Protein AF-A0A971W1C7-F1 (afdb_monomer_lite)

Structure (mmCIF, N/CA/C/O backbone):
data_AF-A0A971W1C7-F1
#
_entry.id   AF-A0A971W1C7-F1
#
loop_
_atom_site.group_PDB
_atom_site.id
_atom_site.type_symbol
_atom_site.label_atom_id
_atom_site.label_alt_id
_atom_site.label_comp_id
_atom_site.label_asym_id
_atom_site.label_entity_id
_atom_site.l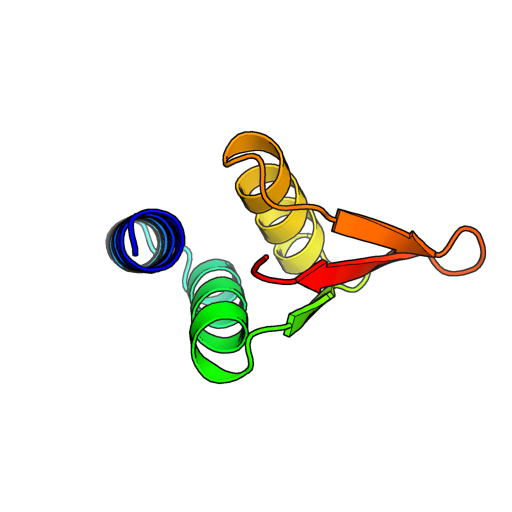abel_seq_id
_atom_site.pdbx_PDB_ins_code
_atom_site.Cartn_x
_atom_site.Cartn_y
_atom_site.Cartn_z
_atom_site.occupancy
_atom_site.B_iso_or_equiv
_atom_site.auth_seq_id
_atom_site.auth_comp_id
_atom_site.auth_asym_id
_atom_site.auth_atom_id
_atom_site.pdbx_PDB_model_num
ATOM 1 N N . MET A 1 1 ? -9.143 1.162 15.015 1.00 62.72 1 MET A N 1
ATOM 2 C CA . MET A 1 1 ? -8.598 -0.218 14.962 1.00 62.72 1 MET A CA 1
ATOM 3 C C . MET A 1 1 ? -8.816 -0.862 13.592 1.00 62.72 1 MET A C 1
ATOM 5 O O . MET A 1 1 ? -7.869 -1.447 13.078 1.00 62.72 1 MET A O 1
ATOM 9 N N . GLU A 1 2 ? -9.984 -0.673 12.963 1.00 86.69 2 GLU A N 1
ATOM 10 C CA . GLU A 1 2 ? -10.327 -1.237 11.641 1.00 86.69 2 GLU A CA 1
ATOM 11 C C . GLU A 1 2 ? -9.342 -0.866 10.513 1.00 86.69 2 GLU A C 1
ATOM 13 O O . GLU A 1 2 ? -8.853 -1.741 9.808 1.00 86.69 2 GLU A O 1
ATOM 18 N N . THR A 1 3 ? -8.943 0.407 10.393 1.00 90.19 3 THR A N 1
ATOM 19 C CA . THR A 1 3 ? -8.069 0.877 9.297 1.00 90.19 3 THR A CA 1
ATOM 20 C C . THR A 1 3 ? -6.723 0.153 9.242 1.00 90.19 3 THR A C 1
ATOM 22 O O . THR A 1 3 ? -6.256 -0.226 8.169 1.00 90.19 3 THR A O 1
ATOM 25 N N . ARG A 1 4 ? -6.092 -0.089 10.402 1.00 92.69 4 ARG A N 1
ATOM 26 C CA . ARG A 1 4 ? -4.810 -0.813 10.474 1.00 92.69 4 ARG A CA 1
ATOM 27 C C . ARG A 1 4 ? -4.969 -2.284 10.089 1.00 92.69 4 ARG A C 1
ATOM 29 O O . ARG A 1 4 ? -4.093 -2.823 9.419 1.00 92.69 4 ARG A O 1
ATOM 36 N N . LYS A 1 5 ? -6.077 -2.915 10.487 1.00 94.94 5 LYS A N 1
ATOM 37 C CA . LYS A 1 5 ? -6.405 -4.293 10.105 1.00 94.94 5 LYS A CA 1
ATOM 38 C C . LYS A 1 5 ? -6.628 -4.398 8.594 1.00 94.94 5 LYS A C 1
ATOM 40 O O . LYS A 1 5 ? -5.968 -5.206 7.952 1.00 94.94 5 LYS A O 1
ATOM 45 N N . ASN A 1 6 ? -7.432 -3.506 8.018 1.00 95.06 6 ASN A N 1
ATOM 46 C CA . ASN A 1 6 ? -7.701 -3.481 6.579 1.00 95.06 6 ASN A CA 1
ATOM 47 C C . ASN A 1 6 ? -6.422 -3.256 5.759 1.00 95.06 6 ASN A C 1
ATOM 49 O O . ASN A 1 6 ? -6.206 -3.918 4.748 1.00 95.06 6 ASN A O 1
ATOM 53 N N . LEU A 1 7 ? -5.530 -2.369 6.212 1.00 96.12 7 LEU A N 1
ATOM 54 C CA . LEU A 1 7 ? -4.221 -2.162 5.580 1.00 96.12 7 LEU A CA 1
ATOM 55 C C . LEU A 1 7 ? -3.327 -3.404 5.670 1.00 96.12 7 LEU A C 1
ATOM 57 O O . LEU A 1 7 ? -2.594 -3.702 4.727 1.00 96.12 7 LEU A O 1
ATOM 61 N N . MET A 1 8 ? -3.375 -4.133 6.786 1.00 97.19 8 MET A N 1
ATOM 62 C CA . MET A 1 8 ? -2.641 -5.389 6.941 1.00 97.19 8 MET A CA 1
ATOM 63 C C . MET A 1 8 ? -3.179 -6.469 5.996 1.00 97.19 8 MET A C 1
ATOM 65 O O . MET A 1 8 ? -2.399 -7.198 5.380 1.00 97.19 8 MET A O 1
ATOM 69 N N . ASP A 1 9 ? -4.497 -6.551 5.832 1.00 97.81 9 ASP A N 1
ATOM 70 C CA . ASP A 1 9 ? -5.126 -7.493 4.907 1.00 97.81 9 ASP A CA 1
ATOM 71 C C . ASP A 1 9 ? -4.839 -7.123 3.444 1.00 97.81 9 ASP A C 1
ATOM 73 O O . ASP A 1 9 ? -4.492 -8.003 2.649 1.00 97.81 9 ASP A O 1
ATOM 77 N N . LEU A 1 10 ? -4.837 -5.827 3.102 1.00 97.62 10 LEU A N 1
ATOM 78 C CA . LEU A 1 10 ? -4.362 -5.342 1.803 1.00 97.62 10 LEU A CA 1
ATOM 79 C C . LEU A 1 10 ? -2.895 -5.727 1.571 1.00 97.62 10 LEU A C 1
ATOM 81 O O . LEU A 1 10 ? -2.564 -6.271 0.518 1.00 97.62 10 LEU A O 1
ATOM 85 N N . HIS A 1 11 ? -2.015 -5.488 2.547 1.00 97.88 11 HIS A N 1
ATOM 86 C CA . HIS A 1 11 ? -0.603 -5.858 2.454 1.00 97.88 11 HIS A CA 1
ATOM 87 C C . HIS A 1 11 ? -0.437 -7.357 2.166 1.00 97.88 11 HIS A C 1
ATOM 89 O O . HIS A 1 11 ? 0.246 -7.730 1.212 1.00 97.88 11 HIS A O 1
ATOM 95 N N . ARG A 1 12 ? -1.120 -8.222 2.927 1.00 98.25 12 ARG A N 1
ATOM 96 C CA . ARG A 1 12 ? -1.099 -9.680 2.719 1.00 98.25 12 ARG A CA 1
ATOM 97 C C . ARG A 1 12 ? -1.604 -10.072 1.333 1.00 98.25 12 ARG A C 1
ATOM 99 O O . ARG A 1 12 ? -1.008 -10.940 0.697 1.00 98.25 12 ARG A O 1
ATOM 106 N N . ARG A 1 13 ? -2.679 -9.441 0.850 1.00 98.31 13 ARG A N 1
ATOM 107 C CA . ARG A 1 13 ? -3.213 -9.680 -0.497 1.00 98.31 13 ARG A CA 1
ATOM 108 C C . ARG A 1 13 ? -2.188 -9.321 -1.570 1.00 98.31 13 ARG A C 1
ATOM 110 O O . ARG A 1 13 ? -1.955 -10.141 -2.448 1.00 98.31 13 ARG A O 1
ATOM 117 N N . LEU A 1 14 ? -1.557 -8.149 -1.474 1.00 98.25 14 LEU A N 1
ATOM 118 C CA . LEU A 1 14 ? -0.544 -7.688 -2.431 1.00 98.25 14 LEU A CA 1
ATOM 119 C C . LEU A 1 14 ? 0.660 -8.638 -2.493 1.00 98.25 14 LEU A C 1
ATOM 121 O O . LEU A 1 14 ? 1.112 -8.975 -3.582 1.00 98.25 14 LEU A O 1
ATOM 125 N N . ILE A 1 15 ? 1.128 -9.139 -1.344 1.00 98.12 15 ILE A N 1
ATOM 126 C CA . ILE A 1 15 ? 2.193 -10.153 -1.292 1.00 98.12 15 ILE A CA 1
ATOM 127 C C . ILE A 1 15 ? 1.787 -11.433 -2.033 1.00 98.12 15 ILE A C 1
ATOM 129 O O . ILE A 1 15 ? 2.579 -11.965 -2.806 1.00 98.12 15 ILE A O 1
ATOM 133 N N . ARG A 1 16 ? 0.553 -11.917 -1.834 1.00 98.25 16 ARG A N 1
ATOM 134 C CA . ARG A 1 16 ? 0.059 -13.149 -2.476 1.00 98.25 16 ARG A CA 1
ATOM 135 C C . ARG A 1 16 ? -0.020 -13.051 -3.999 1.00 98.25 16 ARG A C 1
ATOM 137 O O . ARG A 1 16 ? 0.146 -14.066 -4.661 1.00 98.25 16 ARG A O 1
ATOM 144 N N . ILE A 1 17 ? -0.272 -11.860 -4.540 1.00 97.81 17 ILE A N 1
ATOM 145 C CA . ILE A 1 17 ? -0.374 -11.634 -5.991 1.00 97.81 17 ILE A CA 1
ATOM 146 C C . ILE A 1 17 ? 0.939 -11.139 -6.623 1.00 97.81 17 ILE A C 1
ATOM 148 O O . ILE A 1 17 ? 0.947 -10.781 -7.794 1.00 97.81 17 ILE A O 1
ATOM 152 N N . GLY A 1 18 ? 2.042 -11.099 -5.866 1.00 97.56 18 GLY A N 1
ATOM 153 C CA . GLY A 1 18 ? 3.362 -10.701 -6.373 1.00 97.56 18 GLY A CA 1
ATOM 154 C C . GLY A 1 18 ? 3.610 -9.188 -6.453 1.00 97.56 18 GLY A C 1
ATOM 155 O O . GLY A 1 18 ? 4.635 -8.751 -6.971 1.00 97.56 18 GLY A O 1
ATOM 156 N N . GLU A 1 19 ? 2.725 -8.360 -5.897 1.00 97.75 19 GLU A N 1
ATOM 157 C CA . GLU A 1 19 ? 2.813 -6.891 -5.917 1.00 97.75 19 GLU A CA 1
ATOM 158 C C . GLU A 1 19 ? 3.719 -6.356 -4.795 1.00 97.75 19 GLU A C 1
ATOM 160 O O . GLU A 1 19 ? 3.330 -5.522 -3.970 1.00 97.75 19 GLU A O 1
ATOM 165 N N . TYR A 1 20 ? 4.955 -6.855 -4.733 1.00 97.56 20 TYR A N 1
ATOM 166 C CA . TYR A 1 20 ? 5.858 -6.649 -3.596 1.00 97.56 20 TYR A CA 1
ATOM 167 C C . TYR A 1 20 ? 6.205 -5.181 -3.331 1.00 97.56 20 TYR A C 1
ATOM 169 O O . TYR A 1 20 ? 6.264 -4.760 -2.174 1.00 97.56 20 TYR A O 1
ATOM 177 N N . GLN A 1 21 ? 6.428 -4.381 -4.378 1.00 98.00 21 GLN A N 1
ATOM 178 C CA . GLN A 1 21 ? 6.813 -2.975 -4.206 1.00 98.00 21 GLN A CA 1
ATOM 179 C C . GLN A 1 21 ? 5.661 -2.139 -3.640 1.00 98.00 21 GLN A C 1
ATOM 181 O O . GLN A 1 21 ? 5.865 -1.342 -2.721 1.00 98.00 21 GLN A O 1
ATOM 186 N N . VAL A 1 22 ? 4.435 -2.390 -4.104 1.00 98.00 22 VAL A N 1
ATOM 187 C CA . VAL A 1 22 ? 3.227 -1.756 -3.561 1.00 98.00 22 VAL A CA 1
ATOM 188 C C . VAL A 1 22 ? 2.999 -2.233 -2.126 1.00 98.00 22 VAL A C 1
ATOM 190 O O . VAL A 1 22 ? 2.828 -1.414 -1.223 1.00 98.00 22 VAL A O 1
ATOM 193 N N . ALA A 1 23 ? 3.108 -3.542 -1.871 1.00 98.38 23 ALA A N 1
ATOM 194 C CA . ALA A 1 23 ? 2.981 -4.115 -0.531 1.00 98.38 23 ALA A CA 1
ATOM 195 C C . ALA A 1 23 ? 3.965 -3.483 0.466 1.00 98.38 23 ALA A C 1
ATOM 197 O O . ALA A 1 23 ? 3.596 -3.202 1.609 1.00 98.38 23 ALA A O 1
ATOM 198 N N . LYS A 1 24 ? 5.203 -3.213 0.032 1.00 98.06 24 LYS A N 1
ATOM 199 C CA . LYS A 1 24 ? 6.237 -2.542 0.830 1.00 98.06 24 LYS A CA 1
ATOM 200 C C . LYS A 1 24 ? 5.861 -1.099 1.170 1.00 98.06 24 LYS A C 1
ATOM 202 O O . LYS A 1 24 ? 6.144 -0.650 2.280 1.00 98.06 24 LYS A O 1
ATOM 207 N N . ARG A 1 25 ? 5.206 -0.369 0.259 1.00 97.88 25 ARG A N 1
ATOM 208 C CA . ARG A 1 25 ? 4.670 0.973 0.549 1.00 97.88 25 ARG A CA 1
ATOM 209 C C . ARG A 1 25 ? 3.570 0.920 1.604 1.00 97.88 25 ARG A C 1
ATOM 211 O O . ARG A 1 25 ? 3.653 1.664 2.579 1.00 97.88 25 ARG A O 1
ATOM 218 N N . ILE A 1 26 ? 2.619 -0.005 1.472 1.00 97.81 26 ILE A N 1
ATOM 219 C CA . ILE A 1 26 ? 1.550 -0.205 2.463 1.00 97.81 26 ILE A CA 1
ATOM 220 C C . ILE A 1 26 ? 2.130 -0.558 3.842 1.00 97.81 26 ILE A C 1
ATOM 222 O O . ILE A 1 26 ? 1.731 0.023 4.851 1.00 97.81 26 ILE A O 1
ATOM 226 N N . LEU A 1 27 ? 3.137 -1.436 3.895 1.00 97.75 27 LEU A N 1
ATOM 227 C CA . LEU A 1 27 ? 3.813 -1.789 5.146 1.00 97.75 27 LEU A CA 1
ATOM 228 C C . LEU A 1 27 ? 4.501 -0.579 5.796 1.00 97.75 27 LEU A C 1
ATOM 230 O O . LEU A 1 27 ? 4.381 -0.376 7.002 1.00 97.75 27 LEU A O 1
ATOM 234 N N . ARG A 1 28 ? 5.175 0.270 5.009 1.00 97.31 28 ARG A N 1
ATOM 235 C CA . ARG A 1 28 ? 5.777 1.514 5.521 1.00 97.31 28 ARG A CA 1
ATOM 236 C C . ARG A 1 28 ? 4.729 2.455 6.116 1.00 97.31 28 ARG A C 1
ATOM 238 O O . ARG A 1 28 ? 4.987 3.048 7.160 1.00 97.31 28 ARG A O 1
ATOM 245 N N . LEU A 1 29 ? 3.549 2.566 5.501 1.00 96.81 29 LEU A N 1
ATOM 246 C CA . LEU A 1 29 ? 2.441 3.345 6.063 1.00 96.81 29 LEU A CA 1
ATOM 247 C C . LEU A 1 29 ? 1.973 2.775 7.404 1.00 96.81 29 LEU A C 1
ATOM 249 O O . LEU A 1 29 ? 1.785 3.538 8.348 1.00 96.81 29 LEU A O 1
ATOM 253 N N . LEU A 1 30 ? 1.852 1.452 7.518 1.00 95.94 30 LEU A N 1
ATOM 254 C CA . LEU A 1 30 ? 1.504 0.788 8.777 1.00 95.94 30 LEU A CA 1
ATOM 255 C C . LEU A 1 30 ? 2.528 1.045 9.890 1.00 95.94 30 LEU A C 1
ATOM 257 O O . LEU A 1 30 ? 2.135 1.290 11.033 1.00 95.94 30 LEU A O 1
ATOM 261 N N . MET A 1 31 ? 3.821 1.000 9.556 1.00 96.50 31 MET A N 1
ATOM 262 C CA . MET A 1 31 ? 4.921 1.200 10.505 1.00 96.50 31 MET A CA 1
ATOM 263 C C . MET A 1 31 ? 5.026 2.651 10.982 1.00 96.50 31 MET A C 1
ATOM 265 O O . MET A 1 31 ? 5.153 2.897 12.177 1.00 96.50 31 MET A O 1
ATOM 269 N N . HIS A 1 32 ? 4.975 3.613 10.059 1.00 95.88 32 HIS A N 1
ATOM 270 C CA . HIS A 1 32 ? 5.272 5.018 10.358 1.00 95.88 32 HIS A CA 1
ATOM 271 C C . HIS A 1 32 ? 4.023 5.883 10.567 1.00 95.88 32 HIS A C 1
ATOM 273 O O . HIS A 1 32 ? 4.136 7.051 10.933 1.00 95.88 32 HIS A O 1
ATOM 279 N N . GLY A 1 33 ? 2.828 5.362 10.279 1.00 94.88 33 GLY A N 1
ATOM 280 C CA . GLY A 1 33 ? 1.569 6.112 10.326 1.00 94.88 33 GLY A CA 1
ATOM 281 C C . GLY A 1 33 ? 1.401 7.136 9.198 1.00 94.88 33 GLY A C 1
ATOM 282 O O . GLY A 1 33 ? 0.290 7.604 8.955 1.00 94.88 33 GLY A O 1
ATOM 283 N N . SER A 1 34 ? 2.472 7.471 8.474 1.00 95.25 34 SER A N 1
ATOM 284 C CA . SER A 1 34 ? 2.438 8.312 7.280 1.00 95.25 34 SER A CA 1
ATOM 285 C C . SER A 1 34 ? 3.557 7.951 6.309 1.00 95.25 34 SER A C 1
ATOM 287 O O . SER A 1 34 ? 4.629 7.512 6.726 1.00 95.25 34 SER A O 1
ATOM 289 N N . ILE A 1 35 ? 3.314 8.148 5.013 1.00 96.62 35 ILE A N 1
ATOM 290 C CA . ILE A 1 35 ? 4.321 7.985 3.959 1.00 96.62 35 ILE A CA 1
ATOM 291 C C . ILE A 1 35 ? 4.195 9.079 2.908 1.00 96.62 35 ILE A C 1
ATOM 293 O O . ILE A 1 35 ? 3.126 9.651 2.696 1.00 96.62 35 ILE A O 1
ATOM 297 N N . VAL A 1 36 ? 5.307 9.318 2.222 1.00 95.50 36 VAL A N 1
ATOM 298 C CA . VAL A 1 36 ? 5.360 10.122 1.007 1.00 95.50 36 VAL A CA 1
ATOM 299 C C . VAL A 1 36 ? 5.372 9.183 -0.202 1.00 95.50 36 VAL A C 1
ATOM 301 O O . VAL A 1 36 ? 6.116 8.197 -0.229 1.00 95.50 36 VAL A O 1
ATOM 304 N N . LEU A 1 37 ? 4.527 9.497 -1.175 1.00 94.50 37 LEU A N 1
ATOM 305 C CA . LEU A 1 37 ? 4.344 8.803 -2.443 1.00 94.50 37 LEU A CA 1
ATOM 306 C C . LEU A 1 37 ? 4.897 9.701 -3.556 1.00 94.50 37 LEU A C 1
ATOM 308 O O . LEU A 1 37 ? 4.594 10.894 -3.592 1.00 94.50 37 LEU A O 1
ATOM 312 N N . GLY A 1 38 ? 5.767 9.154 -4.403 1.00 92.31 38 GLY A N 1
ATOM 313 C CA . GLY A 1 38 ? 6.339 9.863 -5.543 1.00 92.31 38 GLY A CA 1
ATOM 314 C C . GLY A 1 38 ? 5.516 9.682 -6.820 1.00 92.31 38 GLY A C 1
ATOM 315 O O . GLY A 1 38 ? 4.328 9.382 -6.779 1.00 92.31 38 GLY A O 1
ATOM 316 N N . ILE A 1 39 ? 6.196 9.827 -7.958 1.00 92.38 39 ILE A N 1
ATOM 317 C CA . ILE A 1 39 ? 5.625 9.756 -9.315 1.00 92.38 39 ILE A CA 1
ATOM 318 C C . ILE A 1 39 ? 5.793 8.384 -9.990 1.00 92.38 39 ILE A C 1
ATOM 320 O O . ILE A 1 39 ? 5.611 8.265 -11.194 1.00 92.38 39 ILE A O 1
ATOM 324 N N . S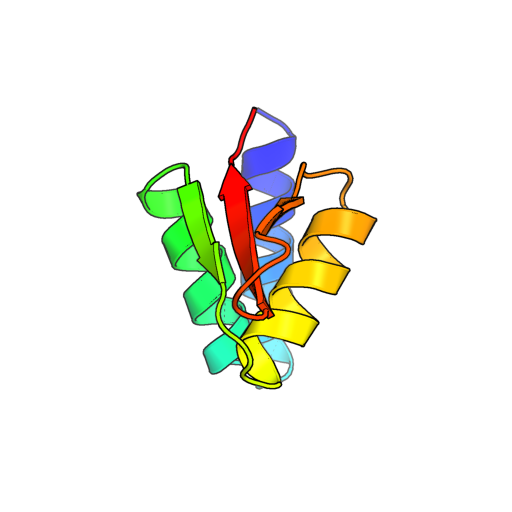ER A 1 40 ? 6.226 7.361 -9.249 1.00 94.00 40 SER A N 1
ATOM 325 C CA . SER A 1 40 ? 6.406 6.019 -9.814 1.00 94.00 40 SER A CA 1
ATOM 326 C C . SER A 1 40 ? 5.066 5.299 -9.964 1.00 94.00 40 SER A C 1
ATOM 328 O O . SER A 1 40 ? 4.169 5.510 -9.148 1.00 94.00 40 SER A O 1
ATOM 330 N N . ASP A 1 41 ? 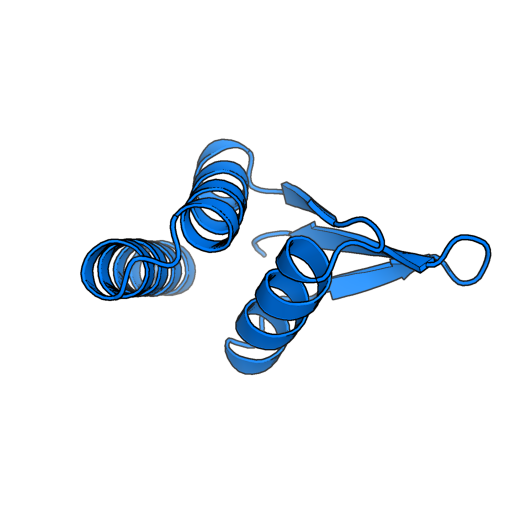4.964 4.360 -10.908 1.00 95.25 41 ASP A N 1
ATOM 331 C CA . ASP A 1 41 ? 3.766 3.516 -11.064 1.00 95.25 41 ASP A CA 1
ATOM 332 C C . ASP A 1 41 ? 3.396 2.790 -9.763 1.00 95.25 41 ASP A C 1
ATOM 334 O O . ASP A 1 41 ? 2.225 2.648 -9.415 1.00 95.25 41 ASP A O 1
ATOM 338 N N . THR A 1 42 ? 4.410 2.374 -8.993 1.00 96.25 42 THR A N 1
ATOM 339 C CA . THR A 1 42 ? 4.218 1.776 -7.664 1.00 96.25 42 THR A CA 1
ATOM 340 C C . THR A 1 42 ? 3.537 2.746 -6.702 1.00 96.25 42 THR A C 1
ATOM 342 O O . THR A 1 42 ? 2.629 2.354 -5.969 1.00 96.25 42 THR A O 1
ATOM 345 N N . ASP A 1 43 ? 3.984 4.001 -6.678 1.00 95.25 43 ASP A N 1
ATOM 346 C CA . ASP A 1 43 ? 3.465 5.013 -5.762 1.00 95.25 43 ASP A CA 1
ATOM 347 C C . ASP A 1 43 ? 2.072 5.492 -6.178 1.00 95.25 43 ASP A C 1
ATOM 349 O O . ASP A 1 43 ? 1.218 5.667 -5.310 1.00 95.25 43 ASP A O 1
ATOM 353 N N . TRP A 1 44 ? 1.804 5.607 -7.480 1.00 94.62 44 TRP A N 1
ATOM 354 C CA . TRP A 1 44 ? 0.464 5.873 -8.005 1.00 94.62 44 TRP A CA 1
ATOM 355 C C . TRP A 1 44 ? -0.507 4.742 -7.687 1.00 94.62 44 TRP A C 1
ATOM 357 O O . TRP A 1 44 ? -1.602 4.987 -7.187 1.00 94.62 44 TRP A O 1
ATOM 367 N N . LYS A 1 45 ? -0.104 3.485 -7.886 1.00 96.75 45 LYS A N 1
ATOM 368 C CA . LYS A 1 45 ? -0.937 2.335 -7.525 1.00 96.75 45 LYS A CA 1
ATOM 369 C C . LYS A 1 45 ? -1.216 2.280 -6.024 1.00 96.75 45 LYS A C 1
ATOM 371 O O . LYS A 1 45 ? -2.351 2.036 -5.624 1.00 96.75 45 LYS A O 1
ATOM 376 N N . ALA A 1 46 ? -0.207 2.544 -5.190 1.00 96.62 46 ALA A N 1
ATOM 377 C CA . ALA A 1 46 ? -0.397 2.654 -3.747 1.00 96.62 46 ALA A CA 1
ATOM 378 C C . ALA A 1 46 ? -1.364 3.794 -3.395 1.00 96.62 46 ALA A C 1
ATOM 380 O O . ALA A 1 46 ? -2.231 3.604 -2.551 1.00 96.62 46 ALA A O 1
ATOM 381 N N . GLN A 1 47 ? -1.255 4.947 -4.058 1.00 95.38 47 GLN A N 1
ATOM 382 C CA . GLN A 1 47 ? -2.172 6.068 -3.876 1.00 95.38 47 GLN A CA 1
ATOM 383 C C . GLN A 1 47 ? -3.623 5.677 -4.176 1.00 95.38 47 GLN A C 1
ATOM 385 O O . GLN A 1 47 ? -4.470 5.870 -3.309 1.00 95.38 47 GLN A O 1
ATOM 390 N N . TYR A 1 48 ? -3.901 5.093 -5.345 1.00 95.50 48 TYR A N 1
ATOM 391 C CA . TYR A 1 48 ? -5.262 4.694 -5.715 1.00 95.50 48 TYR A CA 1
ATOM 392 C C . TYR A 1 48 ? -5.864 3.691 -4.728 1.00 95.50 48 TYR A C 1
ATOM 394 O O . TYR A 1 48 ? -7.013 3.841 -4.330 1.00 95.50 48 TYR A O 1
ATOM 402 N N . LEU A 1 49 ? -5.080 2.705 -4.276 1.00 96.81 49 LEU A N 1
ATOM 403 C CA . LEU A 1 49 ? -5.538 1.739 -3.273 1.00 96.81 49 LEU A CA 1
ATOM 404 C C . LEU A 1 49 ? -5.870 2.403 -1.930 1.00 96.81 49 LEU A C 1
ATOM 406 O O . LEU A 1 49 ? -6.824 2.012 -1.269 1.00 96.81 49 LEU A O 1
ATOM 410 N N . LEU A 1 50 ? -5.079 3.392 -1.508 1.00 95.69 50 LEU A N 1
ATOM 411 C CA . LEU A 1 50 ? -5.326 4.112 -0.259 1.00 95.69 50 LEU A CA 1
ATOM 412 C C . LEU A 1 50 ? -6.568 5.006 -0.364 1.00 95.69 50 LEU A C 1
ATOM 414 O O . LEU A 1 50 ? -7.374 5.014 0.563 1.00 95.69 50 LEU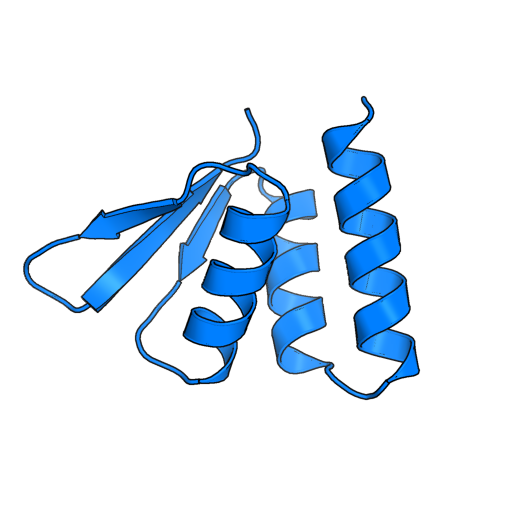 A O 1
ATOM 418 N N . GLU A 1 51 ? -6.739 5.705 -1.488 1.00 94.25 51 GLU A N 1
ATOM 419 C CA . GLU A 1 51 ? -7.925 6.523 -1.771 1.00 94.25 51 GLU A CA 1
ATOM 420 C C . GLU A 1 51 ? -9.203 5.657 -1.795 1.00 94.25 51 GLU A C 1
ATOM 422 O O . GLU A 1 51 ? -10.185 6.019 -1.149 1.00 94.25 51 GLU A O 1
ATOM 427 N N . ASP A 1 52 ? -9.170 4.478 -2.431 1.00 95.50 52 ASP A N 1
ATOM 428 C CA . ASP A 1 52 ? -10.285 3.510 -2.476 1.00 95.50 52 ASP A CA 1
ATOM 429 C C . ASP A 1 52 ? -10.669 2.977 -1.082 1.00 95.50 52 ASP A C 1
ATOM 431 O O . ASP A 1 52 ? -11.838 2.778 -0.762 1.00 95.50 52 ASP A O 1
ATOM 435 N N . MET A 1 53 ? -9.684 2.831 -0.191 1.00 93.25 53 MET A N 1
ATOM 436 C CA . MET A 1 53 ? -9.911 2.474 1.215 1.00 93.25 53 MET A CA 1
ATOM 437 C C . MET A 1 53 ? -10.408 3.643 2.083 1.00 93.25 53 MET A C 1
ATOM 439 O O . MET A 1 53 ? -10.575 3.472 3.294 1.00 93.25 53 MET A O 1
ATOM 443 N N . GLY A 1 54 ? -10.593 4.835 1.510 1.00 93.00 54 GLY A N 1
ATOM 444 C CA . GLY A 1 54 ? -10.982 6.045 2.235 1.00 93.00 54 GLY A CA 1
ATOM 445 C C . GLY A 1 54 ? -9.859 6.658 3.077 1.00 93.00 54 GLY A C 1
ATOM 446 O O . GLY A 1 54 ? -10.125 7.464 3.969 1.00 93.00 54 GLY A O 1
ATOM 447 N N . ILE A 1 55 ? -8.598 6.285 2.834 1.00 93.19 55 ILE A N 1
ATOM 448 C CA . ILE A 1 55 ? -7.447 6.859 3.535 1.00 93.19 55 ILE A CA 1
ATOM 449 C C . ILE A 1 55 ? -7.066 8.178 2.852 1.00 93.19 55 ILE A C 1
ATOM 451 O O . ILE A 1 55 ? -6.783 8.183 1.653 1.00 93.19 55 ILE A O 1
ATOM 455 N N . PRO A 1 56 ? -6.994 9.301 3.589 1.00 91.62 56 PRO A N 1
ATOM 456 C CA . PRO A 1 56 ? -6.676 10.591 2.992 1.00 91.62 56 PRO A CA 1
ATOM 457 C C . PRO A 1 56 ? -5.286 10.622 2.346 1.00 91.62 56 PRO A C 1
ATOM 459 O O . PRO A 1 56 ? -4.270 10.343 2.997 1.00 91.62 56 PRO A O 1
ATOM 462 N N . VAL A 1 57 ? -5.245 11.046 1.080 1.00 93.56 57 VAL A N 1
ATOM 463 C CA . VAL A 1 57 ? -4.016 11.312 0.326 1.00 93.56 57 VAL A CA 1
ATOM 464 C C . VAL A 1 57 ? -3.987 12.780 -0.102 1.00 93.56 57 VAL A C 1
ATOM 466 O O . VAL A 1 57 ? -4.833 13.246 -0.859 1.00 93.56 57 VAL A O 1
ATOM 469 N N . ILE A 1 58 ? -2.997 13.526 0.385 1.00 92.62 58 ILE A N 1
ATOM 470 C CA . ILE A 1 58 ? -2.811 14.951 0.090 1.00 92.62 58 ILE A CA 1
ATOM 471 C C . ILE A 1 58 ? -1.792 15.082 -1.040 1.00 92.62 58 ILE A C 1
ATOM 473 O O . ILE A 1 58 ? -0.632 14.708 -0.868 1.00 92.62 58 ILE A O 1
ATOM 477 N N . ARG A 1 59 ? -2.209 15.615 -2.192 1.00 88.25 59 ARG A N 1
ATOM 478 C CA . ARG A 1 59 ? -1.344 15.823 -3.365 1.00 88.25 59 ARG A CA 1
ATOM 479 C C . ARG A 1 59 ? -0.629 17.175 -3.273 1.00 88.25 59 ARG A C 1
ATOM 481 O O . ARG A 1 59 ? -1.252 18.190 -2.979 1.00 88.25 59 ARG A O 1
ATOM 488 N N . PHE A 1 60 ? 0.669 17.198 -3.558 1.00 85.12 60 PHE A N 1
ATOM 489 C CA . PHE A 1 60 ? 1.465 18.419 -3.659 1.00 85.12 60 PHE A CA 1
ATOM 490 C C . PHE A 1 60 ? 1.479 18.896 -5.117 1.00 85.12 60 PHE A C 1
ATOM 492 O O . PHE A 1 60 ? 2.127 18.294 -5.978 1.00 85.12 60 PHE A O 1
ATOM 499 N N . THR A 1 61 ? 0.774 19.996 -5.384 1.00 65.19 61 THR A N 1
ATOM 500 C CA . THR A 1 61 ? 0.448 20.524 -6.722 1.00 65.19 61 THR A CA 1
ATOM 501 C C . THR A 1 61 ? 1.659 20.787 -7.618 1.00 65.19 61 THR A C 1
ATOM 503 O O . THR A 1 61 ? 1.540 20.700 -8.832 1.00 65.19 61 THR A O 1
ATOM 506 N N . PHE A 1 62 ? 2.834 21.070 -7.050 1.00 60.78 62 PHE A N 1
ATOM 507 C CA . PHE A 1 62 ? 3.995 21.522 -7.824 1.00 60.78 62 PHE A CA 1
ATOM 508 C C . PHE A 1 62 ? 4.998 20.435 -8.229 1.00 60.78 62 PHE A C 1
ATOM 510 O O . PHE A 1 62 ? 5.940 20.741 -8.954 1.00 60.78 62 PHE A O 1
ATOM 517 N N . LYS A 1 63 ? 4.862 19.187 -7.754 1.00 67.81 63 LYS A N 1
ATOM 518 C CA . LYS A 1 63 ? 5.895 18.157 -8.005 1.00 67.81 63 LYS A CA 1
ATOM 519 C C . LYS A 1 63 ? 5.369 16.757 -8.347 1.00 67.81 63 LYS A C 1
ATOM 521 O O . LYS A 1 63 ? 6.178 15.888 -8.654 1.00 67.81 63 LYS A O 1
ATOM 526 N N . GLY A 1 64 ? 4.058 16.510 -8.270 1.00 77.88 64 GLY A N 1
ATOM 527 C CA . GLY A 1 64 ? 3.484 15.168 -8.474 1.00 77.88 64 GLY A CA 1
ATOM 528 C C . GLY A 1 64 ? 3.680 14.211 -7.290 1.00 77.88 64 GLY A C 1
ATOM 529 O O . GLY A 1 64 ? 3.462 13.013 -7.418 1.00 77.88 64 GLY A O 1
ATOM 530 N N . TRP A 1 65 ? 4.092 14.735 -6.134 1.00 87.44 65 TRP A N 1
ATOM 531 C CA . TRP A 1 65 ? 4.248 13.966 -4.899 1.00 87.44 65 TRP A CA 1
ATOM 532 C C . TRP A 1 65 ? 2.929 13.978 -4.133 1.00 87.44 65 TRP A C 1
ATOM 534 O O . TRP A 1 65 ? 2.154 14.931 -4.234 1.00 87.44 65 TRP A O 1
ATOM 544 N N . ALA A 1 66 ? 2.705 12.973 -3.300 1.00 92.62 66 ALA A N 1
ATOM 545 C CA . ALA A 1 66 ? 1.572 12.927 -2.393 1.00 92.62 66 ALA A CA 1
ATOM 546 C C . ALA A 1 66 ? 1.984 12.446 -0.999 1.00 92.62 66 ALA A C 1
ATOM 548 O O . ALA A 1 66 ? 3.035 11.832 -0.810 1.00 92.62 66 ALA A O 1
ATOM 549 N N . LYS A 1 67 ? 1.158 12.733 0.004 1.00 94.25 67 LYS A N 1
ATOM 550 C CA . LYS A 1 67 ? 1.334 12.258 1.376 1.00 94.25 67 LYS A CA 1
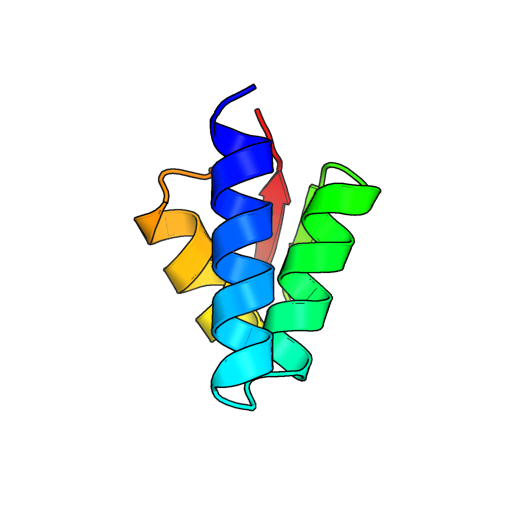ATOM 551 C C . LYS A 1 67 ? 0.080 11.533 1.833 1.00 94.25 67 LYS A C 1
ATOM 553 O O . LYS A 1 67 ? -1.001 12.111 1.816 1.00 94.25 67 LYS A O 1
ATOM 558 N N . ALA A 1 68 ? 0.252 10.301 2.295 1.00 95.06 68 ALA A N 1
ATOM 559 C CA . ALA A 1 68 ? -0.804 9.518 2.926 1.00 95.06 68 ALA A CA 1
ATOM 560 C C . ALA A 1 68 ? -0.573 9.438 4.439 1.00 95.06 68 ALA A C 1
ATOM 562 O O . ALA A 1 68 ? 0.576 9.360 4.892 1.00 95.06 68 ALA A O 1
ATOM 563 N N . ARG A 1 69 ? -1.653 9.445 5.227 1.00 93.88 69 ARG A N 1
ATOM 564 C CA . ARG A 1 69 ? -1.605 9.319 6.692 1.00 93.88 69 ARG A CA 1
ATOM 565 C C . ARG A 1 69 ? -2.788 8.501 7.204 1.00 93.88 69 ARG A C 1
ATOM 567 O O . ARG A 1 69 ? -3.917 8.742 6.796 1.00 93.88 69 ARG A O 1
ATOM 574 N N . ILE A 1 70 ? -2.522 7.583 8.133 1.00 90.00 70 ILE A N 1
ATOM 575 C CA . ILE A 1 70 ? -3.564 6.886 8.897 1.00 90.00 70 ILE A CA 1
ATOM 576 C C . ILE A 1 70 ? -4.140 7.889 9.907 1.00 90.00 70 ILE A C 1
ATOM 578 O O . ILE A 1 70 ? -3.388 8.406 10.736 1.00 90.00 70 ILE A O 1
ATOM 582 N N . VAL A 1 71 ? -5.435 8.195 9.791 1.00 77.06 71 VAL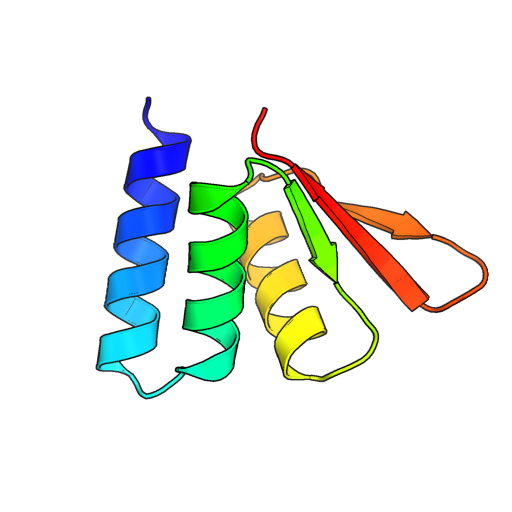 A N 1
ATOM 583 C CA . VAL A 1 71 ? -6.194 9.043 10.731 1.00 77.06 71 VAL A CA 1
ATOM 584 C C . VAL A 1 71 ? -6.817 8.175 11.817 1.00 77.06 71 VAL A C 1
ATOM 586 O O . VAL A 1 71 ? -7.252 7.046 11.484 1.00 77.06 71 VAL A O 1
#

Secondary structure (DSSP, 8-state):
-HHHHHHHHHHHHHHHTT-HHHHHHHHHHHHHSEEEE-SSHHHHHHHHHHHHTT--EEEETTTTEEEEE--

pLDDT: mean 92.89, std 8.15, range [60.78, 98.38]

Foldseek 3Di:
DVVLVVLVVVLVVCVVVVVPLLSVQSVVCSVVQKDKAADDPSSVVNVVVCVVVVFDWAADPPHRMIMTGDD

Sequence (71 aa):
METRKNLMDLHRRLIRIGEYQVAKRILRLLMHGSIVLGISDTDWKAQYLLEDMGIPVIRFTFKGWAKARIV

Radius of gyration: 11.31 Å; chains: 1; bounding box: 18×35×26 Å